Protein AF-A0A520BEB4-F1 (afdb_monomer)

Foldseek 3Di:
DPQQQDWDDDPPDPGTDGNVPVVVVLLVVLVCCVVVVDPPDPDPSVVVNVVSVVVVVVVVVVVVVVVVVVVVD

pLDDT: mean 89.87, std 12.32, range [52.69, 98.44]

Radius of gyration: 15.93 Å; Cα contacts (8 Å, |Δi|>4): 45; chains: 1; bounding box: 30×14×49 Å

Secondary structure (DSSP, 8-state):
---TT-EEEETTEEEEEEHHHHHHHHHHHHHHHHHHT-TT----HHHHHHHHHHHHHHHHHHHHHHHHHHH--

Mean predicted aligned error: 5.31 Å

Sequence (73 aa):
VLFPNMEMMLLFIPFPVKAKYFIPFYIVLELFLGVAKIPGDTVAHFAHLGGALIGFIIAKIWKDKDRFYKYYE

Solvent-accessible surface area (backbone atoms only — not comparable to full-atom values): 4357 Å² total; per-residue (Å²): 111,89,60,50,75,45,71,42,78,46,101,87,45,100,57,68,44,36,40,64,57,52,53,60,53,48,53,53,49,35,52,48,51,55,71,65,63,56,88,90,68,82,74,65,32,64,58,53,52,50,50,54,50,52,52,50,51,52,37,45,58,52,51,54,51,55,51,52,56,66,73,79,109

Structure (mmCIF, N/CA/C/O backbone):
data_AF-A0A520BEB4-F1
#
_entry.id   AF-A0A520BEB4-F1
#
loop_
_atom_site.group_PDB
_atom_site.id
_atom_site.type_symbol
_atom_site.label_atom_id
_atom_site.label_alt_id
_atom_site.label_comp_id
_atom_site.label_asym_id
_atom_site.label_entity_id
_atom_site.label_seq_id
_atom_site.pdbx_PDB_ins_code
_atom_site.Cartn_x
_atom_site.Cartn_y
_atom_site.Cartn_z
_atom_site.occupancy
_atom_site.B_iso_or_equiv
_atom_site.auth_seq_id
_atom_site.auth_comp_id
_atom_site.auth_asym_id
_atom_site.auth_atom_id
_atom_site.pdbx_PDB_mod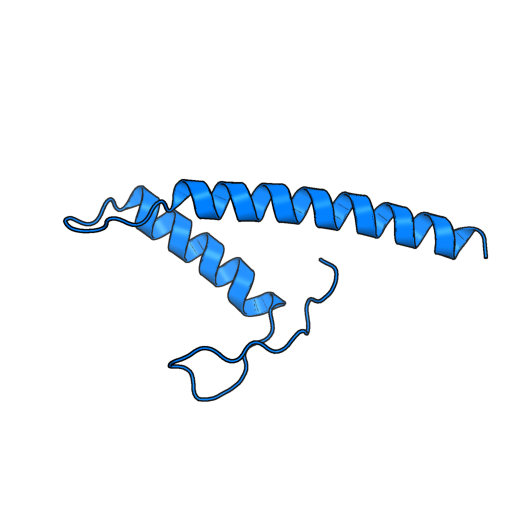el_num
ATOM 1 N N . VAL A 1 1 ? -6.032 -1.761 11.900 1.00 72.56 1 VAL A N 1
ATOM 2 C CA . VAL A 1 1 ? -6.851 -1.386 10.723 1.00 72.56 1 VAL A CA 1
ATOM 3 C C . VAL A 1 1 ? -8.220 -0.956 11.210 1.00 72.56 1 VAL A C 1
ATOM 5 O O . VAL A 1 1 ? -8.811 -1.704 11.982 1.00 72.56 1 VAL A O 1
ATOM 8 N N . LEU A 1 2 ? -8.664 0.240 10.815 1.00 80.38 2 LEU A N 1
ATOM 9 C CA . LEU A 1 2 ? -9.901 0.868 11.297 1.00 80.38 2 LEU A CA 1
ATOM 10 C C . LEU A 1 2 ? -11.129 0.453 10.466 1.00 80.38 2 LEU A C 1
ATOM 12 O O . LEU A 1 2 ? -12.156 0.110 11.035 1.00 80.38 2 LEU A O 1
ATOM 16 N N . PHE A 1 3 ? -10.996 0.363 9.137 1.00 89.44 3 PHE A N 1
ATOM 17 C CA . PHE A 1 3 ? -12.116 0.067 8.229 1.00 89.44 3 PHE A CA 1
ATOM 18 C C . PHE A 1 3 ? -11.821 -1.105 7.271 1.00 89.44 3 PHE A C 1
ATOM 20 O O . PHE A 1 3 ? -11.775 -0.928 6.056 1.00 89.44 3 PHE A O 1
ATOM 27 N N . PRO A 1 4 ? -11.604 -2.335 7.773 1.00 90.88 4 PRO A N 1
ATOM 28 C CA . PRO A 1 4 ? -11.197 -3.470 6.933 1.00 90.88 4 PRO A CA 1
ATOM 29 C C . PRO A 1 4 ? -12.258 -3.911 5.908 1.00 90.88 4 PRO A C 1
ATOM 31 O O . PRO A 1 4 ? -11.918 -4.530 4.901 1.00 90.88 4 PRO A O 1
ATOM 34 N N . ASN A 1 5 ? -13.538 -3.621 6.159 1.00 95.38 5 ASN A N 1
ATOM 35 C CA . ASN A 1 5 ? -14.647 -3.972 5.269 1.00 95.38 5 ASN A CA 1
ATOM 36 C C . ASN A 1 5 ? -15.111 -2.799 4.391 1.00 95.38 5 ASN A C 1
ATOM 38 O O . ASN A 1 5 ? -16.119 -2.955 3.714 1.00 95.38 5 ASN A O 1
ATOM 42 N N . MET A 1 6 ? -14.401 -1.661 4.398 1.00 95.12 6 MET A N 1
ATOM 43 C CA . MET A 1 6 ? -14.682 -0.562 3.473 1.00 95.12 6 MET A CA 1
ATOM 44 C C . MET A 1 6 ? -14.597 -1.077 2.037 1.00 95.12 6 MET A C 1
ATOM 46 O O . MET A 1 6 ? -13.602 -1.701 1.659 1.00 95.12 6 MET A O 1
ATOM 50 N N . GLU A 1 7 ? -15.653 -0.837 1.273 1.00 96.38 7 GLU A N 1
ATOM 51 C CA . GLU A 1 7 ? -15.752 -1.203 -0.132 1.00 96.38 7 GLU A CA 1
ATOM 52 C C . GLU A 1 7 ? -15.122 -0.110 -0.994 1.00 96.38 7 GLU A C 1
ATOM 54 O O . GLU A 1 7 ? -15.461 1.064 -0.869 1.00 96.38 7 GLU A O 1
ATOM 59 N N . MET A 1 8 ? -14.172 -0.499 -1.845 1.00 94.25 8 MET A N 1
ATOM 60 C CA . MET A 1 8 ? -13.459 0.406 -2.741 1.00 94.25 8 MET A CA 1
ATOM 61 C C . MET A 1 8 ? -13.827 0.075 -4.181 1.00 94.25 8 MET A C 1
ATOM 63 O O . MET A 1 8 ? -13.615 -1.052 -4.635 1.00 94.25 8 MET A O 1
ATOM 67 N N . MET A 1 9 ? -14.376 1.060 -4.890 1.00 96.44 9 MET A N 1
ATOM 68 C CA . MET A 1 9 ? -14.602 0.967 -6.328 1.00 96.44 9 MET A CA 1
ATOM 69 C C . MET A 1 9 ? -13.301 1.316 -7.049 1.00 96.44 9 MET A C 1
ATOM 71 O O . MET A 1 9 ? -12.750 2.398 -6.850 1.00 96.44 9 MET A O 1
ATOM 75 N N . LEU A 1 10 ? -12.800 0.395 -7.867 1.00 94.19 10 LEU A N 1
ATOM 76 C CA . LEU A 1 10 ? -11.582 0.595 -8.648 1.00 94.19 10 LEU A CA 1
ATOM 77 C C . LEU A 1 10 ? -11.969 0.929 -10.086 1.00 94.19 10 LEU A C 1
ATOM 79 O O . LEU A 1 10 ? -12.885 0.322 -10.628 1.00 94.19 10 LEU A O 1
ATOM 83 N N . LEU A 1 11 ? -11.246 1.862 -10.710 1.00 93.44 11 LEU A N 1
ATOM 84 C CA . LEU A 1 11 ? -11.613 2.450 -12.006 1.00 93.44 11 LEU A CA 1
ATOM 85 C C . LEU A 1 11 ? -11.903 1.414 -13.115 1.00 93.44 11 LEU A C 1
ATOM 87 O O . LEU A 1 11 ? -12.736 1.668 -13.976 1.00 93.44 11 LEU A O 1
ATOM 91 N N . PHE A 1 12 ? -11.249 0.248 -13.078 1.00 93.56 12 PHE A N 1
ATOM 92 C CA . PHE A 1 12 ? -11.375 -0.805 -14.095 1.00 93.56 12 PHE A CA 1
ATOM 93 C C . PHE A 1 12 ? -11.940 -2.135 -13.574 1.00 93.56 12 PHE A C 1
ATOM 95 O O . PHE A 1 12 ? -12.034 -3.092 -14.339 1.00 93.56 12 PHE A O 1
ATOM 102 N N . ILE A 1 13 ? -12.308 -2.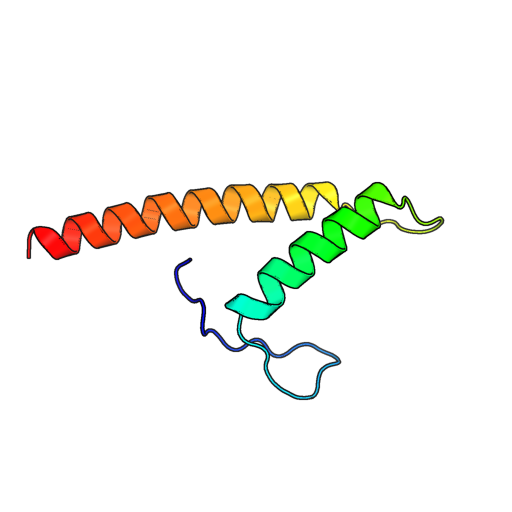224 -12.290 1.00 93.00 13 ILE A N 1
ATOM 103 C CA . ILE A 1 13 ? -12.934 -3.431 -11.732 1.00 93.00 13 ILE A CA 1
ATOM 104 C C . ILE A 1 13 ? -14.427 -3.140 -11.546 1.00 93.00 13 ILE A C 1
ATOM 106 O O . ILE A 1 13 ? -14.765 -2.259 -10.759 1.00 93.00 13 ILE A O 1
ATOM 110 N N . PRO A 1 14 ? -15.338 -3.865 -12.227 1.00 93.88 14 PRO A N 1
ATOM 111 C CA . PRO A 1 14 ? -16.768 -3.536 -12.252 1.00 93.88 14 PRO A CA 1
ATOM 112 C C . PRO A 1 14 ? -17.522 -3.925 -10.966 1.00 93.88 14 PRO A C 1
ATOM 114 O O . PRO A 1 14 ? -18.750 -3.928 -10.944 1.00 93.88 14 PRO A O 1
ATOM 117 N N . PHE A 1 15 ? -16.809 -4.283 -9.899 1.00 96.19 15 PHE A N 1
ATOM 118 C CA . PHE A 1 15 ? -17.372 -4.621 -8.596 1.00 96.19 15 PHE A CA 1
ATOM 119 C C . PHE A 1 15 ? -16.478 -4.084 -7.468 1.00 96.19 15 PHE A C 1
ATOM 121 O O . PHE A 1 15 ? -15.254 -4.022 -7.625 1.00 96.19 15 PHE A O 1
ATOM 128 N N . PRO A 1 16 ? -17.062 -3.705 -6.316 1.00 96.75 16 PRO A N 1
ATOM 129 C CA . PRO A 1 16 ? -16.296 -3.195 -5.188 1.00 96.75 16 PRO A CA 1
ATOM 130 C C . PRO A 1 16 ? -15.412 -4.277 -4.558 1.00 96.75 16 PRO A C 1
ATOM 132 O O . PRO A 1 16 ? -15.804 -5.438 -4.421 1.00 96.75 16 PRO A O 1
ATOM 135 N N . VAL A 1 17 ? -14.227 -3.876 -4.094 1.00 97.06 17 VAL A N 1
ATOM 136 C CA . VAL A 1 17 ? -13.283 -4.750 -3.385 1.00 97.06 17 VAL A CA 1
ATOM 137 C C . VAL A 1 17 ? -13.088 -4.246 -1.959 1.00 97.06 17 VAL A C 1
ATOM 139 O O . VAL A 1 17 ? -12.847 -3.061 -1.729 1.00 97.06 17 VAL A O 1
ATOM 142 N N . LYS A 1 18 ? -13.167 -5.143 -0.968 1.00 96.88 18 LYS A N 1
ATOM 143 C CA . LYS A 1 18 ? -12.947 -4.772 0.439 1.00 96.88 18 LYS A CA 1
ATOM 144 C C . LYS A 1 18 ? -11.480 -4.419 0.690 1.00 96.88 18 LYS A C 1
ATOM 146 O O . LYS A 1 18 ? -10.580 -5.158 0.280 1.00 96.88 18 LYS A O 1
ATOM 151 N N . ALA A 1 19 ? -11.245 -3.361 1.465 1.00 95.00 19 ALA A N 1
ATOM 152 C CA . ALA A 1 19 ? -9.909 -2.870 1.810 1.00 95.00 19 ALA A CA 1
ATOM 153 C C . ALA A 1 19 ? -8.976 -3.955 2.376 1.00 95.00 19 ALA A C 1
ATOM 155 O O . ALA A 1 19 ? -7.800 -4.002 2.021 1.00 95.00 19 ALA A O 1
ATOM 156 N N . LYS A 1 20 ? -9.494 -4.882 3.194 1.00 95.00 20 LYS A N 1
ATOM 157 C CA . LYS A 1 20 ? -8.709 -5.996 3.755 1.00 95.00 20 LYS A CA 1
ATOM 158 C C . LYS A 1 20 ? -8.083 -6.939 2.720 1.00 95.00 20 LYS A C 1
ATOM 160 O O . LYS A 1 20 ? -7.136 -7.629 3.073 1.00 95.00 20 LYS A O 1
ATOM 165 N N . TYR A 1 21 ? -8.604 -6.990 1.493 1.00 95.56 21 TYR A N 1
ATOM 166 C CA . TYR A 1 21 ? -8.040 -7.806 0.412 1.00 95.56 21 TYR A CA 1
ATOM 167 C C . TYR A 1 21 ? -7.142 -6.981 -0.501 1.00 95.56 21 TYR A C 1
ATOM 169 O O . TYR A 1 21 ? -6.031 -7.397 -0.818 1.00 95.56 21 TYR A O 1
ATOM 177 N N . PHE A 1 22 ? -7.605 -5.792 -0.884 1.00 95.62 22 PHE A N 1
ATOM 178 C CA . PHE A 1 22 ? -6.877 -4.942 -1.817 1.00 95.62 22 PHE A CA 1
ATOM 179 C C . PHE A 1 22 ? -5.559 -4.423 -1.236 1.00 95.62 22 PHE A C 1
ATOM 181 O O . PHE A 1 22 ? -4.541 -4.476 -1.914 1.00 95.62 22 PHE A O 1
ATOM 188 N N . ILE A 1 23 ? -5.550 -3.959 0.018 1.00 95.31 23 ILE A N 1
ATOM 189 C CA . ILE A 1 23 ? -4.361 -3.321 0.600 1.00 95.31 23 ILE A CA 1
ATOM 190 C C . ILE A 1 23 ? -3.173 -4.296 0.706 1.00 95.31 23 ILE A C 1
ATOM 192 O O . ILE A 1 23 ? -2.097 -3.938 0.231 1.00 95.31 23 ILE A O 1
ATOM 196 N N . PRO A 1 24 ? -3.313 -5.528 1.247 1.00 96.25 24 PRO A N 1
ATOM 197 C CA . PRO A 1 24 ? -2.202 -6.482 1.258 1.00 96.25 24 PRO A CA 1
ATOM 198 C C . PRO A 1 24 ? -1.724 -6.866 -0.145 1.00 96.25 24 PRO A C 1
ATOM 200 O O . PRO A 1 24 ? -0.520 -6.931 -0.375 1.00 96.25 24 PRO A O 1
ATOM 203 N N . PHE A 1 25 ? -2.654 -7.081 -1.083 1.00 97.06 25 PHE A N 1
ATOM 204 C CA . PHE A 1 25 ? -2.315 -7.360 -2.478 1.00 97.06 25 PHE A CA 1
ATOM 205 C C . PHE A 1 25 ? -1.484 -6.225 -3.086 1.00 97.06 25 PHE A C 1
ATOM 207 O O . PHE A 1 25 ? -0.427 -6.471 -3.661 1.00 97.06 25 PHE A O 1
ATOM 214 N N . TYR A 1 26 ? -1.929 -4.982 -2.902 1.00 96.75 26 TYR A N 1
ATOM 215 C CA . TYR A 1 26 ? -1.261 -3.803 -3.436 1.00 96.75 26 TYR A CA 1
ATOM 216 C C . TYR A 1 26 ? 0.139 -3.611 -2.838 1.00 96.75 26 TYR A C 1
ATOM 218 O O . TYR A 1 26 ? 1.076 -3.340 -3.574 1.00 96.75 26 TYR A O 1
ATOM 226 N N . ILE A 1 27 ? 0.326 -3.851 -1.534 1.00 98.06 27 ILE A N 1
ATOM 227 C CA . ILE A 1 27 ? 1.655 -3.819 -0.896 1.00 98.06 27 ILE A CA 1
ATOM 228 C C . ILE A 1 27 ? 2.610 -4.842 -1.533 1.00 98.06 27 ILE A C 1
ATOM 230 O O . ILE A 1 27 ? 3.759 -4.513 -1.820 1.00 98.06 27 ILE A O 1
ATOM 234 N N . VAL A 1 28 ? 2.153 -6.078 -1.764 1.00 98.44 28 VAL A N 1
ATOM 235 C CA . VAL A 1 28 ? 2.978 -7.113 -2.413 1.00 98.44 28 VAL A CA 1
ATOM 236 C C . VAL A 1 28 ? 3.316 -6.718 -3.851 1.00 98.44 28 VAL A C 1
ATOM 238 O O . VAL A 1 28 ? 4.459 -6.883 -4.272 1.00 98.44 28 VAL A O 1
ATOM 241 N N . LEU A 1 29 ? 2.347 -6.164 -4.583 1.00 97.56 29 LEU A N 1
ATOM 242 C CA . LEU A 1 29 ? 2.544 -5.679 -5.945 1.00 97.56 29 LEU A CA 1
ATOM 243 C C . LEU A 1 29 ? 3.581 -4.546 -6.002 1.00 97.56 29 LEU A C 1
ATOM 245 O O . LEU A 1 29 ? 4.521 -4.629 -6.784 1.00 97.56 29 LEU A O 1
ATOM 249 N N . GLU A 1 30 ? 3.454 -3.530 -5.147 1.00 97.75 30 GLU A N 1
ATOM 250 C CA . GLU A 1 30 ? 4.396 -2.406 -5.052 1.00 97.75 30 GLU A CA 1
ATOM 251 C C . GLU A 1 30 ? 5.818 -2.882 -4.717 1.00 97.75 30 GLU A C 1
ATOM 253 O O . GLU A 1 30 ? 6.788 -2.424 -5.319 1.00 97.75 30 GLU A O 1
ATOM 258 N N . LEU A 1 31 ? 5.962 -3.848 -3.802 1.00 97.94 31 LEU A N 1
ATOM 259 C CA . LEU A 1 31 ? 7.262 -4.448 -3.492 1.00 97.94 31 LEU A CA 1
ATOM 260 C C . LEU A 1 31 ? 7.845 -5.197 -4.689 1.00 97.94 31 LEU A C 1
ATOM 262 O O . LEU A 1 31 ? 9.025 -5.031 -4.995 1.00 97.94 31 LEU A O 1
ATOM 266 N N . PHE A 1 32 ? 7.033 -6.008 -5.366 1.00 97.94 32 PHE A N 1
ATOM 267 C CA . PHE A 1 32 ? 7.468 -6.736 -6.550 1.00 97.94 32 PHE A CA 1
ATOM 268 C C . PHE A 1 32 ? 7.943 -5.779 -7.648 1.00 97.94 32 PHE A C 1
ATOM 270 O O . PHE A 1 32 ? 9.053 -5.947 -8.145 1.00 97.94 32 PHE A O 1
ATOM 277 N N . LEU A 1 33 ? 7.154 -4.752 -7.982 1.00 97.38 33 LEU A N 1
ATOM 278 C CA . LEU A 1 33 ? 7.494 -3.774 -9.020 1.00 97.38 33 LEU A CA 1
ATOM 279 C C . LEU A 1 33 ? 8.744 -2.961 -8.650 1.00 97.38 33 LEU A C 1
ATOM 281 O O . LEU A 1 33 ? 9.672 -2.852 -9.455 1.00 97.38 33 LEU A O 1
ATOM 285 N N . GLY A 1 34 ? 8.835 -2.502 -7.397 1.00 95.94 34 GLY A N 1
ATOM 286 C CA . GLY A 1 34 ? 10.006 -1.782 -6.893 1.00 95.94 34 GLY A CA 1
ATOM 287 C C . GLY A 1 34 ? 11.300 -2.606 -6.921 1.00 95.94 34 GLY A C 1
ATOM 288 O O . GLY A 1 34 ? 12.375 -2.057 -7.170 1.00 95.94 34 GLY A O 1
ATOM 289 N N . VAL A 1 35 ? 11.221 -3.923 -6.698 1.00 97.38 35 VAL A N 1
ATOM 290 C CA . VAL A 1 35 ? 12.379 -4.835 -6.782 1.00 97.38 35 VAL A CA 1
ATOM 291 C C . VAL A 1 35 ? 12.693 -5.229 -8.228 1.00 97.38 35 VAL A C 1
ATOM 293 O O . VAL A 1 35 ? 13.869 -5.330 -8.581 1.00 97.38 35 VAL A O 1
ATOM 296 N N . ALA A 1 36 ? 11.671 -5.429 -9.064 1.00 96.81 36 ALA A N 1
ATOM 297 C CA . ALA A 1 36 ? 11.816 -5.844 -10.457 1.00 96.81 36 ALA A CA 1
ATOM 298 C C . ALA A 1 36 ? 12.482 -4.775 -11.340 1.00 96.81 36 ALA A C 1
ATOM 300 O O . ALA A 1 36 ? 13.141 -5.140 -12.311 1.00 96.81 36 ALA A O 1
ATOM 301 N N . LYS A 1 37 ? 12.351 -3.483 -10.992 1.00 88.94 37 LYS A N 1
ATOM 302 C CA . LYS A 1 37 ? 12.973 -2.344 -11.701 1.00 88.94 37 LYS A CA 1
ATOM 303 C C . LYS A 1 37 ? 12.682 -2.367 -13.206 1.00 88.94 37 LYS A C 1
ATOM 305 O O . LYS A 1 37 ? 13.594 -2.397 -14.034 1.00 88.94 37 LYS A O 1
ATOM 310 N N . ILE A 1 38 ? 11.398 -2.393 -13.551 1.00 94.50 38 ILE A N 1
ATOM 311 C CA . ILE A 1 38 ? 10.939 -2.503 -14.938 1.00 94.50 38 ILE A CA 1
ATOM 312 C C . ILE A 1 38 ? 11.396 -1.265 -15.739 1.00 94.50 38 ILE A C 1
ATOM 314 O O . ILE A 1 38 ? 11.169 -0.138 -15.301 1.00 94.50 38 ILE A O 1
ATOM 318 N N . PRO A 1 39 ? 12.026 -1.424 -16.920 1.00 95.50 39 PRO A N 1
ATOM 319 C CA . PRO A 1 39 ? 12.398 -0.286 -17.756 1.00 95.50 39 PRO A CA 1
ATOM 320 C C . PRO A 1 39 ? 11.182 0.561 -18.148 1.00 95.50 39 PRO A C 1
ATOM 322 O O . PRO A 1 39 ? 10.186 0.034 -18.637 1.00 95.50 39 PRO A O 1
ATOM 325 N N . GLY A 1 40 ? 11.279 1.878 -17.962 1.00 94.75 40 GLY A N 1
ATOM 326 C CA . GLY A 1 40 ? 10.188 2.818 -18.246 1.00 94.75 40 GLY A CA 1
ATOM 327 C C . GLY A 1 40 ? 9.189 3.005 -17.100 1.00 94.75 40 GLY A C 1
ATOM 328 O O . GLY A 1 40 ? 8.294 3.836 -17.221 1.00 94.75 40 GLY A O 1
ATOM 329 N N . ASP A 1 41 ? 9.354 2.290 -15.986 1.00 95.75 41 ASP A N 1
ATOM 330 C CA . ASP A 1 41 ? 8.613 2.549 -14.756 1.00 95.75 41 ASP A CA 1
ATOM 331 C C . ASP A 1 41 ? 9.124 3.826 -14.067 1.00 95.75 41 ASP A C 1
ATOM 333 O O . ASP A 1 41 ? 10.307 3.958 -13.744 1.00 95.75 41 ASP A O 1
ATOM 337 N N . THR A 1 42 ? 8.222 4.785 -13.860 1.00 95.88 42 THR A N 1
ATOM 338 C CA . THR A 1 42 ? 8.500 6.068 -13.197 1.00 95.88 42 THR A CA 1
ATOM 339 C C . THR A 1 42 ? 7.824 6.182 -11.827 1.00 95.88 42 THR A C 1
ATOM 341 O O . THR A 1 42 ? 7.791 7.273 -11.252 1.00 95.88 42 THR A O 1
ATOM 344 N N . VAL A 1 43 ? 7.233 5.101 -11.309 1.00 96.44 43 VAL A N 1
ATOM 345 C CA . VAL A 1 43 ? 6.494 5.100 -10.042 1.00 96.44 43 VAL A CA 1
ATOM 346 C C . VAL A 1 43 ? 7.447 4.948 -8.855 1.00 96.44 43 VAL A C 1
ATOM 348 O O . VAL A 1 43 ? 8.341 4.104 -8.820 1.00 96.44 43 VAL A O 1
ATOM 351 N N . ALA A 1 44 ? 7.239 5.761 -7.817 1.00 96.69 44 ALA A N 1
ATOM 352 C CA . ALA A 1 44 ? 8.027 5.716 -6.587 1.00 96.69 44 ALA A CA 1
ATOM 353 C C . ALA A 1 44 ? 7.543 4.607 -5.629 1.00 96.69 44 ALA A C 1
ATOM 355 O O . ALA A 1 44 ? 7.073 4.884 -4.525 1.00 96.69 44 ALA A O 1
ATOM 356 N N . HIS A 1 45 ? 7.679 3.342 -6.027 1.00 97.44 45 HIS A N 1
ATOM 357 C CA . HIS A 1 45 ? 7.127 2.189 -5.302 1.00 97.44 45 HIS A CA 1
ATOM 358 C C . HIS A 1 45 ? 7.503 2.116 -3.810 1.00 97.44 45 HIS A C 1
ATOM 360 O O . HIS A 1 45 ? 6.667 1.868 -2.939 1.00 97.44 45 HIS A O 1
ATOM 366 N N . PHE A 1 46 ? 8.756 2.421 -3.464 1.00 96.88 46 PHE A N 1
ATOM 367 C CA . PHE A 1 46 ? 9.198 2.427 -2.065 1.00 96.88 46 PHE A CA 1
ATOM 368 C C . PHE A 1 46 ? 8.576 3.557 -1.230 1.00 96.88 46 PHE A C 1
ATOM 370 O O . PHE A 1 46 ? 8.421 3.397 -0.019 1.00 96.88 46 PHE A O 1
ATOM 377 N N . ALA A 1 47 ? 8.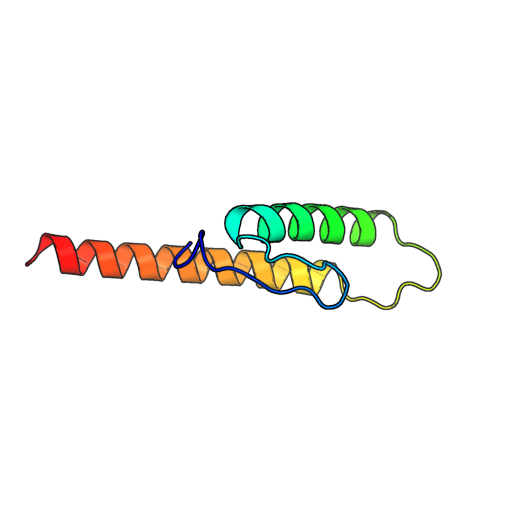167 4.668 -1.853 1.00 98.00 47 ALA A N 1
ATOM 378 C CA . ALA A 1 47 ? 7.433 5.726 -1.164 1.00 98.00 47 ALA A CA 1
ATOM 379 C C . ALA A 1 47 ? 6.011 5.266 -0.806 1.00 98.00 47 ALA A C 1
ATOM 381 O O . ALA A 1 47 ? 5.558 5.511 0.313 1.00 98.00 47 ALA A O 1
ATOM 382 N N . HIS A 1 48 ? 5.338 4.527 -1.697 1.00 97.69 48 HIS A N 1
ATOM 383 C CA . HIS A 1 48 ? 4.049 3.905 -1.384 1.00 97.69 48 HIS A CA 1
ATOM 384 C C . HIS A 1 48 ? 4.172 2.877 -0.255 1.00 97.69 48 HIS A C 1
ATOM 386 O O . HIS A 1 48 ? 3.379 2.910 0.686 1.00 97.69 48 HIS A O 1
ATOM 392 N N . LEU A 1 49 ? 5.194 2.013 -0.289 1.00 98.25 49 LEU A N 1
ATOM 393 C CA . LEU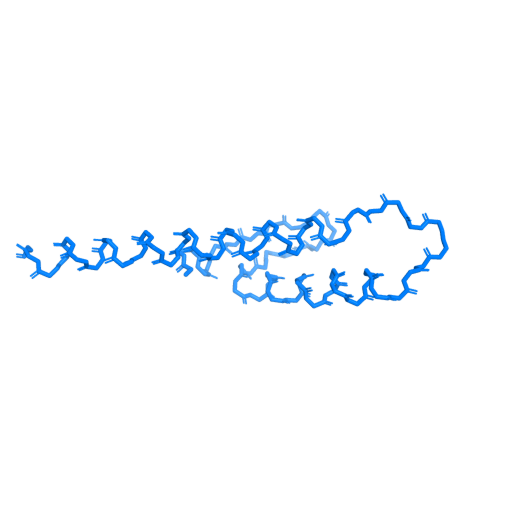 A 1 49 ? 5.461 1.045 0.785 1.00 98.25 49 LEU A CA 1
ATOM 394 C C . LEU A 1 49 ? 5.738 1.732 2.129 1.00 98.25 49 LEU A C 1
ATOM 396 O O . LEU A 1 49 ? 5.188 1.328 3.155 1.00 98.25 49 LEU A O 1
ATOM 400 N N . GLY A 1 50 ? 6.547 2.796 2.126 1.00 98.12 50 GLY A N 1
ATOM 401 C CA . GLY A 1 50 ? 6.800 3.615 3.311 1.00 98.12 50 GLY A CA 1
ATOM 402 C C . GLY A 1 50 ? 5.518 4.253 3.851 1.00 98.12 50 GLY A C 1
ATOM 403 O O . GLY A 1 50 ? 5.234 4.155 5.045 1.00 98.12 50 GLY A O 1
ATOM 404 N N . GLY A 1 51 ? 4.694 4.828 2.972 1.00 97.69 51 GLY A N 1
ATOM 405 C CA . GLY A 1 51 ? 3.385 5.380 3.325 1.00 97.69 51 GLY A CA 1
ATOM 406 C C . GLY A 1 51 ? 2.442 4.333 3.925 1.00 97.69 51 GLY A C 1
ATOM 407 O O . GLY A 1 51 ? 1.826 4.584 4.962 1.00 97.69 51 GLY A O 1
ATOM 408 N N . ALA A 1 52 ? 2.382 3.134 3.339 1.00 96.75 52 ALA A N 1
ATOM 409 C CA . ALA A 1 52 ? 1.586 2.022 3.851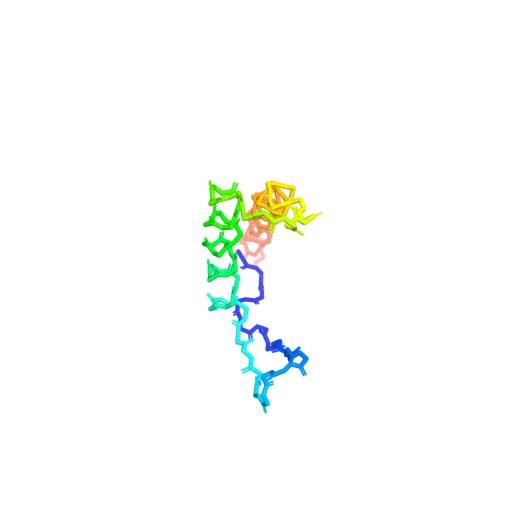 1.00 96.75 52 ALA A CA 1
ATOM 410 C C . ALA A 1 52 ? 2.050 1.575 5.249 1.00 96.75 52 ALA A C 1
ATOM 412 O O . ALA A 1 52 ? 1.217 1.348 6.131 1.00 96.75 52 ALA A O 1
ATOM 413 N N . LEU A 1 53 ? 3.366 1.504 5.483 1.00 97.06 53 LEU A N 1
ATOM 414 C CA . LEU A 1 53 ? 3.940 1.156 6.783 1.00 97.06 53 LEU A CA 1
ATOM 415 C C . LEU A 1 53 ? 3.617 2.206 7.853 1.00 97.06 53 LEU A C 1
ATOM 417 O O . LEU A 1 53 ? 3.105 1.861 8.920 1.00 97.06 53 LEU A O 1
ATOM 421 N N . ILE A 1 54 ? 3.877 3.486 7.574 1.00 97.50 54 ILE A N 1
ATOM 422 C CA . ILE A 1 54 ? 3.599 4.571 8.524 1.00 97.50 54 ILE A CA 1
ATOM 423 C C . ILE A 1 54 ? 2.095 4.683 8.795 1.00 97.50 54 ILE A C 1
ATOM 425 O O . ILE A 1 54 ? 1.684 4.761 9.955 1.00 97.50 54 ILE A O 1
ATOM 429 N N . GLY A 1 55 ? 1.257 4.598 7.760 1.00 94.31 55 GLY A N 1
ATOM 430 C CA . GLY A 1 55 ? -0.199 4.574 7.907 1.00 94.31 55 GLY A CA 1
ATOM 431 C C . GLY A 1 55 ? -0.684 3.404 8.769 1.00 94.31 55 GLY A C 1
ATOM 432 O O . GLY A 1 55 ? -1.554 3.580 9.625 1.00 94.31 55 GLY A O 1
ATOM 433 N N . PHE A 1 56 ? -0.082 2.219 8.619 1.00 93.31 56 PHE A N 1
ATOM 434 C CA . PHE A 1 56 ? -0.373 1.068 9.474 1.00 93.31 56 PHE A CA 1
ATOM 435 C C . PHE A 1 56 ? 0.010 1.313 10.942 1.00 93.31 56 PHE A C 1
ATOM 437 O O . PHE A 1 56 ? -0.783 0.995 11.833 1.00 93.31 56 PHE A O 1
ATOM 444 N N . ILE A 1 57 ? 1.182 1.905 11.201 1.00 94.81 57 ILE A N 1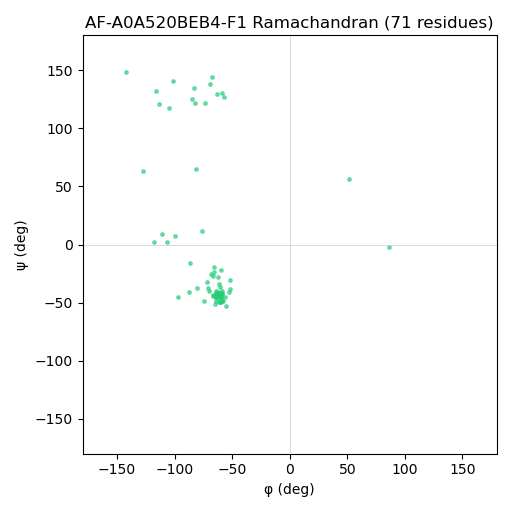
ATOM 445 C CA . ILE A 1 57 ? 1.637 2.258 12.556 1.00 94.81 57 ILE A CA 1
ATOM 446 C C . ILE A 1 57 ? 0.660 3.243 13.208 1.00 94.81 57 ILE A C 1
ATOM 448 O O . ILE A 1 57 ? 0.185 2.982 14.315 1.00 94.81 57 ILE A O 1
ATOM 452 N N . ILE A 1 58 ? 0.290 4.321 12.510 1.00 92.50 58 ILE A N 1
ATOM 453 C CA . ILE A 1 58 ? -0.681 5.312 13.002 1.00 92.50 58 ILE A CA 1
ATOM 454 C C . ILE A 1 58 ? -2.027 4.641 13.305 1.00 92.50 58 ILE A C 1
ATOM 456 O O . ILE A 1 58 ? -2.571 4.799 14.399 1.00 92.50 58 ILE A O 1
ATOM 460 N N . ALA A 1 59 ? -2.536 3.819 12.382 1.00 89.69 59 ALA A N 1
ATOM 461 C CA . ALA A 1 59 ? -3.795 3.103 12.571 1.00 89.69 59 ALA A CA 1
ATOM 462 C C . ALA A 1 59 ? -3.763 2.127 13.762 1.00 89.69 59 ALA A C 1
ATOM 464 O O . ALA A 1 59 ? -4.813 1.830 14.337 1.00 89.69 59 ALA A O 1
ATOM 465 N N . LYS A 1 60 ? -2.588 1.598 14.125 1.00 88.19 60 LYS A N 1
ATOM 466 C CA . LYS A 1 60 ? -2.408 0.757 15.315 1.00 88.19 60 LYS A CA 1
ATOM 467 C C . LYS A 1 60 ? -2.432 1.597 16.593 1.00 88.19 60 LYS A C 1
ATOM 469 O O . LYS A 1 60 ? -3.210 1.283 17.487 1.00 88.19 60 LYS A O 1
ATOM 474 N N . ILE A 1 61 ? -1.676 2.698 16.626 1.00 89.81 61 ILE A N 1
ATOM 475 C CA . ILE A 1 61 ? -1.630 3.630 17.765 1.00 89.81 61 ILE A CA 1
ATOM 476 C C . ILE A 1 61 ? -3.032 4.161 18.097 1.00 89.81 61 ILE A C 1
ATOM 478 O O . ILE A 1 61 ? -3.428 4.186 19.260 1.00 89.81 61 ILE A O 1
ATOM 482 N N . TRP A 1 62 ? -3.810 4.564 17.090 1.00 85.81 62 TRP A N 1
ATOM 483 C CA . TRP A 1 62 ? -5.159 5.093 17.313 1.00 85.81 62 TRP A CA 1
ATOM 484 C C . TRP A 1 62 ? -6.166 4.031 17.746 1.00 85.81 62 TRP A C 1
ATOM 486 O O . TRP A 1 62 ? -6.977 4.298 18.627 1.00 85.81 62 TRP A O 1
ATOM 496 N N . LYS A 1 63 ? -6.083 2.811 17.201 1.00 78.88 63 LYS A N 1
ATOM 497 C CA . LYS A 1 63 ? -6.926 1.698 17.659 1.00 78.88 63 LYS A CA 1
ATOM 498 C C . LYS A 1 63 ? -6.685 1.368 19.136 1.00 78.88 63 LYS A C 1
ATOM 500 O O . LYS A 1 63 ? -7.621 0.998 19.839 1.00 78.88 63 LYS A O 1
ATOM 505 N N . ASP A 1 64 ? -5.446 1.476 19.604 1.00 68.38 64 ASP A N 1
ATOM 506 C CA . ASP A 1 64 ? -5.121 1.206 21.005 1.00 68.38 64 ASP A CA 1
ATOM 507 C C . ASP A 1 64 ? -5.650 2.300 21.947 1.00 68.38 64 ASP A C 1
ATOM 509 O O . ASP A 1 64 ? -6.112 1.973 23.039 1.00 68.38 64 ASP A O 1
ATOM 513 N N . LYS A 1 65 ? -5.709 3.564 21.503 1.00 63.09 65 LYS A N 1
ATOM 514 C CA . LYS A 1 65 ? -6.397 4.639 22.243 1.00 63.09 65 LYS A CA 1
ATOM 515 C C . LYS A 1 65 ? -7.911 4.436 22.302 1.00 63.09 65 LYS A C 1
ATOM 517 O O . LYS A 1 65 ? -8.495 4.590 23.365 1.00 63.09 65 LYS A O 1
ATOM 522 N N . ASP A 1 66 ? -8.535 4.053 21.192 1.00 63.62 66 ASP A N 1
ATOM 523 C CA . ASP A 1 66 ? -9.979 3.788 21.140 1.00 63.62 66 ASP A CA 1
ATOM 524 C C . ASP A 1 66 ? -10.377 2.621 22.064 1.00 63.62 66 ASP A C 1
ATOM 526 O O . ASP A 1 66 ? -11.338 2.704 22.826 1.00 63.62 66 ASP A O 1
ATOM 530 N N . ARG A 1 67 ? -9.559 1.556 22.100 1.00 61.03 67 ARG A N 1
ATOM 531 C CA . ARG A 1 67 ? -9.724 0.483 23.094 1.00 61.03 67 ARG A CA 1
ATOM 532 C C . ARG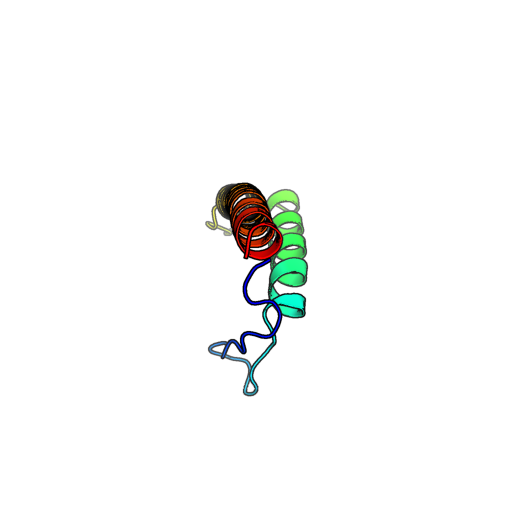 A 1 67 ? -9.560 0.979 24.524 1.00 61.03 67 ARG A C 1
ATOM 534 O O . ARG A 1 67 ? -10.338 0.555 25.366 1.00 61.03 67 ARG A O 1
ATOM 541 N N . PHE A 1 68 ? -8.569 1.830 24.798 1.00 61.34 68 PHE A N 1
ATOM 542 C CA . PHE A 1 68 ? -8.380 2.413 26.125 1.00 61.34 68 PHE A CA 1
ATOM 543 C C . PHE A 1 68 ? -9.654 3.128 26.588 1.00 61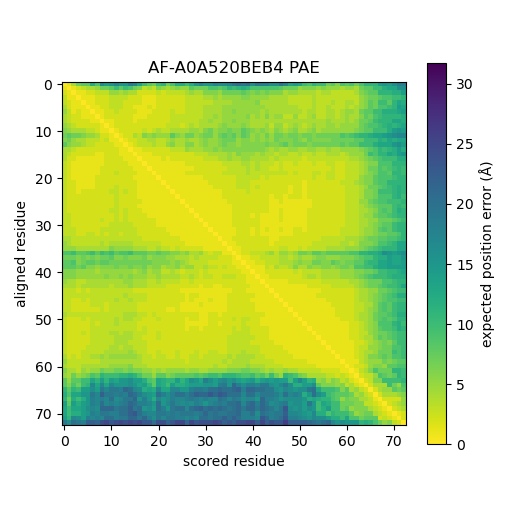.34 68 PHE A C 1
ATOM 545 O O . PHE A 1 68 ? -10.179 2.759 27.628 1.00 61.34 68 PHE A O 1
ATOM 552 N N . TYR A 1 69 ? -10.219 4.044 25.794 1.00 61.53 69 TYR A N 1
ATOM 553 C CA . TYR A 1 69 ? -11.459 4.742 26.166 1.00 61.53 69 TYR A CA 1
ATOM 554 C C . TYR A 1 69 ? -12.634 3.786 26.410 1.00 61.53 69 TYR A C 1
ATOM 556 O O . TYR A 1 69 ? -13.307 3.906 27.427 1.00 61.53 69 TYR A O 1
ATOM 564 N N . LYS A 1 70 ? -12.808 2.765 25.562 1.00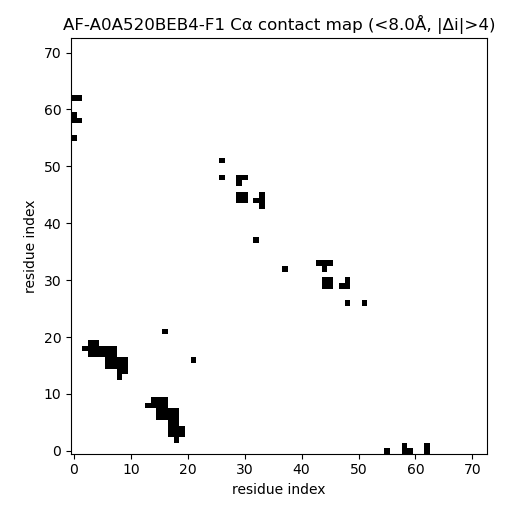 60.75 70 LYS A N 1
ATOM 565 C CA . LYS A 1 70 ? -13.885 1.772 25.707 1.00 60.75 70 LYS A CA 1
ATOM 566 C C . LYS A 1 70 ? -13.782 0.879 26.959 1.00 60.75 70 LYS A C 1
ATOM 568 O O . LYS A 1 70 ? -14.763 0.242 27.314 1.00 60.75 70 LYS A O 1
ATOM 573 N N . TYR A 1 71 ? -12.613 0.764 27.596 1.00 60.16 71 TYR A N 1
ATOM 574 C CA . TYR A 1 71 ? -12.441 -0.017 28.834 1.00 60.16 71 TYR A CA 1
ATOM 575 C C . TYR A 1 71 ? -12.758 0.773 30.114 1.00 60.16 71 TYR A C 1
ATOM 577 O O . TYR A 1 71 ? -12.894 0.157 31.169 1.00 60.16 71 TYR A O 1
ATOM 585 N N . TYR A 1 72 ? -12.820 2.106 30.037 1.00 59.34 72 TYR A N 1
ATOM 586 C CA . TYR A 1 72 ? -13.101 2.988 31.179 1.00 59.34 72 TYR A CA 1
ATOM 587 C C . TYR A 1 72 ? -14.510 3.607 31.138 1.00 59.34 72 TYR A C 1
ATOM 589 O O . TYR A 1 72 ? -14.844 4.391 32.026 1.00 59.34 72 TYR A O 1
ATOM 597 N N . GLU A 1 73 ? -15.314 3.249 30.134 1.00 52.69 73 GLU A N 1
ATOM 598 C CA . GLU A 1 73 ? -16.776 3.421 30.092 1.00 52.69 73 GLU A CA 1
ATOM 599 C C . GLU A 1 73 ? -17.467 2.120 30.522 1.00 52.69 73 GLU A C 1
ATOM 601 O O . GLU A 1 73 ? -18.483 2.211 31.247 1.00 52.69 73 GLU A O 1
#